Protein AF-A0A1W2FAH7-F1 (afdb_monomer)

Mean predicted aligned error: 12.22 Å

Solvent-accessible surface area (backbone atoms only — not comparable to full-atom values): 4706 Å² total; per-residue (Å²): 140,79,78,86,81,73,80,70,78,76,82,84,80,51,93,51,61,36,92,85,76,67,44,53,58,51,41,80,79,46,78,46,82,49,97,66,28,34,41,34,35,33,33,27,79,81,79,65,48,71,51,74,48,77,49,68,60,89,75,77,78,72,90,78,85,81,82,90,130

Nearest PDB structures (foldseek):
  4tlx-assembly1_D  TM=8.051E-01  e=8.647E-01  Kutzneria sp. 744
  4p78-assembly1_D  TM=7.030E-01  e=2.586E+00  Yersinia pestis
  7o1f-assembly1_A  TM=6.017E-01  e=2.758E+00  Thermochaetoides thermophila DSM 1495
  6d0q-assembly1_A  TM=4.786E-01  e=3.138E+00  Saccharomyces cerevisiae S288C
  7o1f-assembly2_F  TM=5.436E-01  e=5.978E+00  Thermochaetoides thermophila DSM 1495

Sequence (69 aa):
MTVIRRNGSVHQLQGILCPACGMNASMVKDSREIPGAVRRRRECVRCGGRWTTIESVRGFTRWRKGKKA

Secondary structure (DSSP, 8-state):
------------------TTT--S-EEEEEEEEETTEEEEEEEETTT--EEEEEEE-------------

Foldseek 3Di:
DDDDPPPPPQPLPQQDADPVPRDSQKHFPDWDDDVQWIKTWIAHPPPRDIDIDIGGPPDPPPPDDDDDD

Radius of gyration: 18.23 Å; Cα contacts (8 Å, |Δi|>4): 88; chains: 1; bounding box: 45×20×60 Å

pLDDT: mean 71.93, std 16.47, range [38.66, 89.56]

Structure (mmCIF, N/CA/C/O backbone):
data_AF-A0A1W2FAH7-F1
#
_entry.id   AF-A0A1W2FAH7-F1
#
loop_
_atom_site.group_PDB
_atom_site.id
_atom_site.type_symbol
_atom_site.label_atom_id
_atom_site.label_alt_id
_atom_site.label_comp_id
_atom_site.label_asym_id
_atom_site.label_entity_id
_atom_site.label_seq_id
_atom_site.pdbx_PDB_ins_code
_atom_site.Cartn_x
_atom_site.Cartn_y
_atom_site.Cartn_z
_atom_site.occupancy
_atom_site.B_iso_or_equiv
_atom_site.auth_seq_id
_atom_site.auth_comp_id
_atom_site.auth_asym_id
_atom_site.auth_atom_id
_atom_site.pdbx_PDB_model_num
ATOM 1 N N . MET A 1 1 ? 25.175 4.527 27.912 1.00 44.97 1 MET A N 1
ATOM 2 C CA . MET A 1 1 ? 23.705 4.667 28.041 1.00 44.97 1 MET A CA 1
ATOM 3 C C . MET A 1 1 ? 23.393 6.050 27.475 1.00 44.97 1 MET A C 1
ATOM 5 O O . MET A 1 1 ? 23.924 7.000 28.011 1.00 44.97 1 MET A O 1
ATOM 9 N N . THR A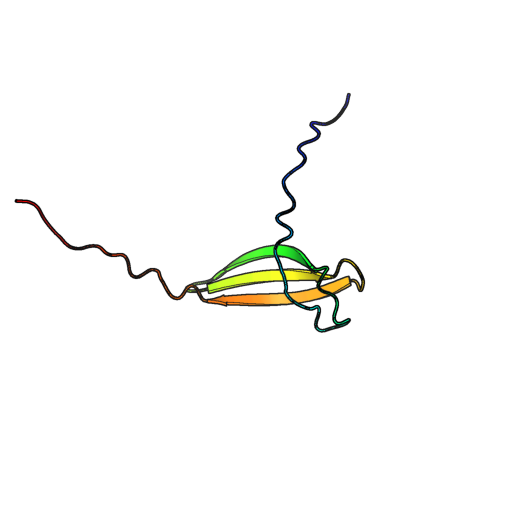 1 2 ? 22.743 6.289 26.339 1.00 38.66 2 THR A N 1
ATOM 10 C CA . THR A 1 2 ? 21.596 5.613 25.735 1.00 38.66 2 THR A CA 1
ATOM 11 C C . THR A 1 2 ? 21.429 6.161 24.308 1.00 38.66 2 THR A C 1
ATOM 13 O O . THR A 1 2 ? 21.595 7.352 24.080 1.00 38.66 2 THR A O 1
ATOM 16 N N . VAL A 1 3 ? 21.163 5.245 23.376 1.00 48.12 3 VAL A N 1
ATOM 17 C CA . VAL A 1 3 ? 20.640 5.371 22.002 1.00 48.12 3 VAL A CA 1
ATOM 18 C C . VAL A 1 3 ? 20.836 6.674 21.205 1.00 48.12 3 VAL A C 1
ATOM 20 O O . VAL A 1 3 ? 20.293 7.739 21.486 1.00 48.12 3 VAL A O 1
ATOM 23 N N . ILE A 1 4 ? 21.495 6.498 20.062 1.00 48.84 4 ILE A N 1
ATOM 24 C CA . ILE A 1 4 ? 21.478 7.383 18.901 1.00 48.84 4 ILE A CA 1
ATOM 25 C C . ILE A 1 4 ? 20.008 7.654 18.528 1.00 48.84 4 ILE A C 1
ATOM 27 O O . ILE A 1 4 ? 19.338 6.781 17.974 1.00 48.84 4 ILE A O 1
ATOM 31 N N . ARG A 1 5 ? 19.483 8.853 18.809 1.00 45.00 5 ARG A N 1
ATOM 32 C CA . ARG A 1 5 ? 18.190 9.310 18.270 1.00 45.00 5 ARG A CA 1
ATOM 33 C C . ARG A 1 5 ? 18.380 9.651 16.792 1.00 45.00 5 ARG A C 1
ATOM 35 O O . ARG A 1 5 ? 18.387 10.815 16.404 1.00 45.00 5 ARG A O 1
ATOM 42 N N . ARG A 1 6 ? 18.575 8.630 15.950 1.00 51.31 6 ARG A N 1
ATOM 43 C CA . ARG A 1 6 ? 18.401 8.768 14.502 1.00 51.31 6 ARG A CA 1
ATOM 44 C C . ARG A 1 6 ? 16.907 8.980 14.284 1.00 51.31 6 ARG A C 1
ATOM 46 O O . ARG A 1 6 ? 16.166 8.014 14.134 1.00 51.31 6 ARG A O 1
ATOM 53 N N . ASN A 1 7 ? 16.465 10.236 14.314 1.00 46.25 7 ASN A N 1
ATOM 54 C CA . ASN A 1 7 ? 15.185 10.634 13.738 1.00 46.25 7 ASN A CA 1
ATOM 55 C C . ASN A 1 7 ? 15.295 10.407 12.227 1.00 46.25 7 ASN A C 1
ATOM 57 O O . ASN A 1 7 ? 15.571 11.319 11.456 1.00 46.25 7 ASN A O 1
ATOM 61 N N . GLY A 1 8 ? 15.182 9.137 11.837 1.00 44.53 8 GLY A N 1
ATOM 62 C CA . GLY A 1 8 ? 15.042 8.710 10.464 1.00 44.53 8 GLY A CA 1
ATOM 63 C C . GLY A 1 8 ? 13.739 9.291 9.961 1.00 44.53 8 GLY A C 1
ATOM 64 O O . GLY A 1 8 ? 12.666 8.920 10.430 1.00 44.53 8 GLY A O 1
ATOM 65 N N . SER A 1 9 ? 13.882 10.245 9.055 1.00 48.75 9 SER A N 1
ATOM 66 C CA . SER A 1 9 ? 12.867 10.856 8.221 1.00 48.75 9 SER A CA 1
ATOM 67 C C . SER A 1 9 ? 11.804 9.826 7.843 1.00 48.75 9 SER A C 1
ATOM 69 O O . SER A 1 9 ? 11.987 9.028 6.921 1.00 48.75 9 SER A O 1
ATOM 71 N N . VAL A 1 10 ? 10.686 9.818 8.571 1.00 49.09 10 VAL A N 1
ATOM 72 C CA . VAL A 1 10 ? 9.478 9.142 8.114 1.00 49.09 10 VAL A CA 1
ATOM 73 C C . VAL A 1 10 ? 9.061 9.889 6.857 1.00 49.09 10 VAL A C 1
ATOM 75 O O . VAL A 1 10 ? 8.498 10.975 6.925 1.00 49.09 10 VAL A O 1
ATOM 78 N N . HIS A 1 11 ? 9.439 9.354 5.696 1.00 44.72 11 HIS A N 1
ATOM 79 C CA . HIS A 1 11 ? 8.964 9.788 4.387 1.00 44.72 11 HIS A CA 1
ATOM 80 C C . HIS A 1 11 ? 7.442 9.585 4.339 1.00 44.72 11 HIS A C 1
ATOM 82 O O . HIS A 1 11 ? 6.929 8.625 3.769 1.00 44.72 11 HIS A O 1
ATOM 88 N N . GLN A 1 12 ? 6.712 10.479 4.999 1.00 51.72 12 GLN A N 1
ATOM 89 C CA . GLN A 1 12 ? 5.268 10.481 5.141 1.00 51.72 12 GLN A CA 1
ATOM 90 C C . GLN A 1 12 ? 4.661 11.287 3.995 1.00 51.72 12 GLN A C 1
ATOM 92 O O . GLN A 1 12 ? 3.979 12.284 4.187 1.00 51.72 12 GLN A O 1
ATOM 97 N N . LEU A 1 13 ? 4.952 10.857 2.770 1.00 53.31 13 LEU A N 1
ATOM 98 C CA . LEU A 1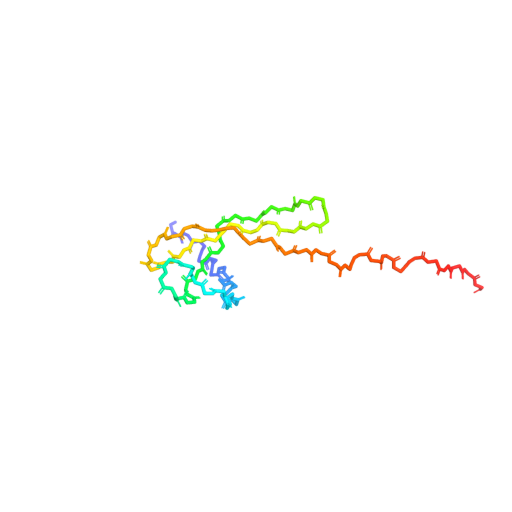 13 ? 4.320 11.368 1.557 1.00 53.31 13 LEU A CA 1
ATOM 99 C C . LEU A 1 13 ? 3.695 10.196 0.820 1.00 53.31 13 LEU A C 1
ATOM 101 O O . LEU A 1 13 ? 4.205 9.731 -0.194 1.00 53.31 13 LEU A O 1
ATOM 105 N N . GLN A 1 14 ? 2.607 9.663 1.366 1.00 56.53 14 GLN A N 1
ATOM 106 C CA . GLN A 1 14 ? 1.868 8.593 0.714 1.00 56.53 14 GLN A CA 1
ATOM 107 C C . GLN A 1 14 ? 0.365 8.818 0.856 1.00 56.53 14 GLN A C 1
ATOM 109 O O . GLN A 1 14 ? -0.303 8.205 1.684 1.00 56.53 14 GLN A O 1
ATOM 114 N N . GLY A 1 15 ? -0.150 9.699 -0.008 1.00 63.16 15 GLY A N 1
ATOM 115 C CA . GLY A 1 15 ? -1.571 9.977 -0.231 1.00 63.16 15 GLY A CA 1
ATOM 116 C C . GLY A 1 15 ? -2.313 8.817 -0.900 1.00 63.16 15 GLY A C 1
ATOM 117 O O . GLY A 1 15 ? -2.927 8.990 -1.945 1.00 63.16 15 GLY A O 1
ATOM 118 N N . ILE A 1 16 ? -2.234 7.626 -0.308 1.00 76.44 16 ILE A N 1
ATOM 119 C CA . ILE A 1 16 ? -3.035 6.466 -0.692 1.00 76.44 16 ILE A CA 1
ATOM 120 C C . ILE A 1 16 ? -4.033 6.206 0.431 1.00 76.44 16 I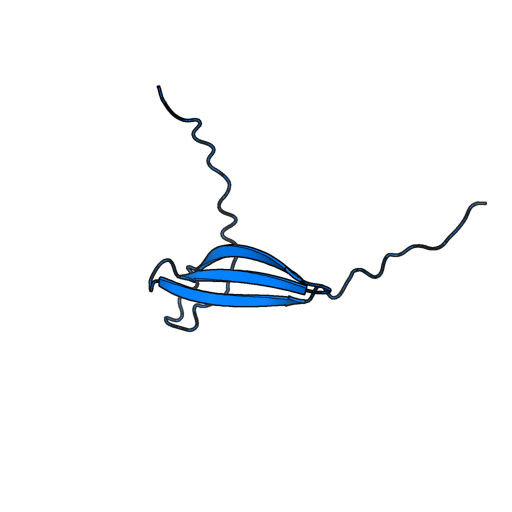LE A C 1
ATOM 122 O O . ILE A 1 16 ? -3.659 6.048 1.596 1.00 76.44 16 ILE A O 1
ATOM 126 N N . LEU A 1 17 ? -5.314 6.230 0.079 1.00 82.38 17 LEU A N 1
ATOM 127 C CA . LEU A 1 17 ? -6.403 6.003 1.018 1.00 82.38 17 LEU A CA 1
ATOM 128 C C . LEU A 1 17 ? -6.444 4.520 1.391 1.00 82.38 17 LEU A C 1
ATOM 130 O O . LEU A 1 17 ? -6.304 3.641 0.540 1.00 82.38 17 LEU A O 1
ATOM 134 N N . CYS A 1 18 ? -6.627 4.246 2.679 1.00 86.44 18 CYS A N 1
ATOM 135 C CA . CYS A 1 18 ? -6.835 2.901 3.184 1.00 86.44 18 CYS A CA 1
ATOM 136 C C . CYS A 1 18 ? -8.135 2.321 2.603 1.00 86.44 18 CYS A C 1
ATOM 138 O O . CYS A 1 18 ? -9.195 2.889 2.866 1.00 86.44 18 CYS A O 1
ATOM 140 N N . PRO A 1 19 ? -8.112 1.171 1.906 1.00 82.88 19 PRO A N 1
ATOM 141 C CA . PRO A 1 19 ? -9.335 0.550 1.396 1.00 82.88 19 PRO A CA 1
ATOM 142 C C . PRO A 1 19 ? -10.263 0.044 2.511 1.00 82.88 19 PRO A C 1
ATOM 144 O O . PRO A 1 19 ? -11.446 -0.152 2.272 1.00 82.88 19 PRO A O 1
ATOM 147 N N . ALA A 1 20 ? -9.750 -0.156 3.729 1.00 85.06 20 ALA A N 1
ATOM 148 C CA . ALA A 1 20 ? -10.547 -0.641 4.854 1.00 85.06 20 ALA A CA 1
ATOM 149 C C . ALA A 1 20 ? -11.248 0.476 5.648 1.00 85.06 20 ALA A C 1
ATOM 151 O O . ALA A 1 20 ? -12.276 0.222 6.261 1.00 85.06 20 ALA A O 1
ATOM 152 N N . CYS A 1 21 ? -10.693 1.693 5.695 1.00 88.00 21 CYS A N 1
ATOM 153 C CA . CYS 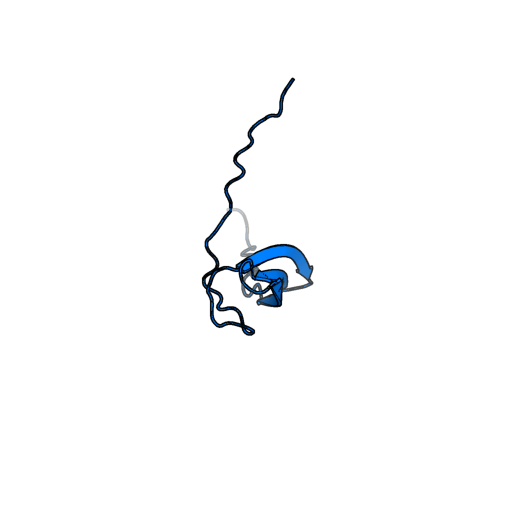A 1 21 ? -11.230 2.768 6.547 1.00 88.00 21 CYS A CA 1
ATOM 154 C C . CYS A 1 21 ? -11.234 4.165 5.913 1.00 88.00 21 CYS A C 1
ATOM 156 O O . CYS A 1 21 ? -11.613 5.125 6.572 1.00 88.00 21 CYS A O 1
ATOM 158 N N . GLY A 1 22 ? -10.771 4.317 4.670 1.00 83.25 22 GLY A N 1
ATOM 159 C CA . GLY A 1 22 ? -10.765 5.594 3.950 1.00 83.25 22 GLY A CA 1
ATOM 160 C C . GLY A 1 22 ? -9.719 6.613 4.415 1.00 83.25 22 GLY A C 1
ATOM 161 O O . GLY A 1 22 ? -9.643 7.697 3.854 1.00 83.25 22 GLY A O 1
ATOM 162 N N . MET A 1 23 ? -8.882 6.299 5.409 1.00 83.25 23 MET A N 1
ATOM 163 C CA . MET A 1 23 ? -7.880 7.240 5.929 1.00 83.25 23 MET A CA 1
ATOM 164 C C . MET A 1 23 ? -6.575 7.215 5.124 1.00 83.25 23 MET A C 1
ATOM 166 O O . MET A 1 23 ? -6.107 6.160 4.704 1.00 83.25 23 MET A O 1
ATOM 170 N N . ASN A 1 24 ? -5.919 8.368 5.004 1.00 81.25 24 ASN A N 1
ATOM 171 C CA . ASN A 1 24 ? -4.618 8.558 4.338 1.00 81.25 24 ASN A CA 1
ATOM 172 C C . ASN A 1 24 ? -3.406 8.294 5.265 1.00 81.25 24 ASN A C 1
ATOM 174 O O . ASN A 1 24 ? -2.257 8.525 4.895 1.00 81.25 24 ASN A O 1
ATOM 178 N N . ALA A 1 25 ? -3.642 7.749 6.462 1.00 78.12 25 ALA A N 1
ATOM 179 C CA . ALA A 1 25 ? -2.608 7.370 7.424 1.00 78.12 25 ALA A CA 1
ATOM 180 C C . ALA A 1 25 ? -2.153 5.910 7.219 1.00 78.12 25 ALA A C 1
ATOM 182 O O . ALA A 1 25 ? -2.541 5.006 7.969 1.00 78.12 25 ALA A O 1
ATOM 183 N N . SER A 1 26 ? -1.339 5.674 6.186 1.00 83.81 26 SER A N 1
ATOM 184 C CA . SER A 1 26 ? -0.719 4.370 5.915 1.00 83.81 26 SER A CA 1
ATOM 185 C C . SER A 1 26 ? 0.804 4.444 5.933 1.00 83.81 26 SER A C 1
ATOM 187 O O . SER A 1 26 ? 1.393 5.440 5.524 1.00 83.81 26 SER A O 1
ATOM 189 N N . MET A 1 27 ? 1.442 3.388 6.436 1.00 82.88 27 MET A N 1
ATOM 190 C CA . MET A 1 27 ? 2.893 3.288 6.570 1.00 82.88 27 MET A CA 1
ATOM 191 C C . MET A 1 27 ? 3.421 2.123 5.734 1.00 82.88 27 MET A C 1
ATOM 193 O O . MET A 1 27 ? 2.878 1.017 5.791 1.00 82.88 27 MET A O 1
ATOM 197 N N . VAL A 1 28 ? 4.502 2.343 4.980 1.00 83.94 28 VAL A N 1
ATOM 198 C CA . VAL A 1 28 ? 5.208 1.257 4.281 1.00 83.94 28 VAL A CA 1
ATOM 199 C C . VAL A 1 28 ? 5.921 0.386 5.305 1.00 83.94 28 VAL A C 1
ATOM 201 O O . VAL A 1 28 ? 6.746 0.871 6.072 1.00 83.94 28 VAL A O 1
ATOM 204 N N . LYS A 1 29 ? 5.622 -0.910 5.297 1.00 84.94 29 LYS A N 1
ATOM 205 C CA . LYS A 1 29 ? 6.292 -1.909 6.139 1.00 84.94 29 LYS A CA 1
ATOM 206 C C . LYS A 1 29 ? 7.364 -2.681 5.392 1.00 84.94 29 LYS A C 1
ATOM 208 O O . LYS A 1 29 ? 8.316 -3.133 6.008 1.00 84.94 29 LYS A O 1
ATOM 213 N N . ASP A 1 30 ? 7.158 -2.900 4.099 1.00 82.62 30 ASP A N 1
ATOM 214 C CA . ASP A 1 30 ? 8.042 -3.720 3.277 1.00 82.62 30 ASP A CA 1
ATOM 215 C C . ASP A 1 30 ? 8.021 -3.194 1.841 1.00 82.62 30 ASP A C 1
ATOM 217 O O . ASP A 1 30 ? 6.971 -2.801 1.325 1.00 82.62 30 ASP A O 1
ATOM 221 N N . SER A 1 31 ? 9.183 -3.153 1.204 1.00 83.81 31 SER A N 1
ATOM 222 C CA . SER A 1 31 ? 9.348 -2.728 -0.181 1.00 83.81 31 SER A CA 1
ATOM 223 C C . SER A 1 31 ? 10.166 -3.781 -0.900 1.00 83.81 31 SER A C 1
ATOM 225 O O . SER A 1 31 ? 11.291 -4.053 -0.493 1.00 83.81 31 SER A O 1
ATOM 227 N N . ARG A 1 32 ? 9.612 -4.359 -1.964 1.00 87.44 32 ARG A N 1
ATOM 228 C CA . ARG A 1 32 ? 10.296 -5.343 -2.801 1.00 87.44 32 ARG A CA 1
ATOM 229 C C 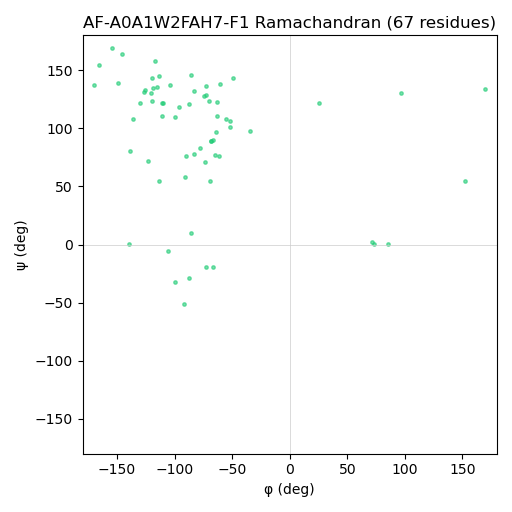. ARG A 1 32 ? 10.249 -4.896 -4.244 1.00 87.44 32 ARG A C 1
ATOM 231 O O . ARG A 1 32 ? 9.192 -4.534 -4.758 1.00 87.44 32 ARG A O 1
ATOM 238 N N . GLU A 1 33 ? 11.391 -4.956 -4.895 1.00 87.19 33 GLU A N 1
ATOM 239 C CA . GLU A 1 33 ? 11.487 -4.753 -6.330 1.00 87.19 33 GLU A CA 1
ATOM 240 C C . GLU A 1 33 ? 11.156 -6.075 -7.026 1.00 87.19 33 GLU A C 1
ATOM 242 O O . GLU A 1 33 ? 11.616 -7.142 -6.621 1.00 87.19 33 GLU A O 1
ATOM 247 N N . ILE A 1 34 ? 10.294 -6.006 -8.035 1.00 86.81 34 ILE A N 1
ATOM 248 C CA . ILE A 1 34 ? 9.958 -7.116 -8.924 1.00 86.81 34 ILE A CA 1
ATOM 249 C C . ILE A 1 34 ? 10.399 -6.740 -10.347 1.00 86.81 34 ILE A C 1
ATOM 251 O O . ILE A 1 34 ? 10.557 -5.554 -10.645 1.00 86.81 34 ILE A O 1
ATOM 255 N N . PRO A 1 35 ? 10.617 -7.704 -11.255 1.00 84.69 35 PRO A N 1
ATOM 256 C CA . PRO A 1 35 ? 11.027 -7.392 -12.622 1.00 84.69 35 PRO A CA 1
ATOM 257 C C . PRO A 1 35 ? 10.036 -6.426 -13.299 1.00 84.69 35 PRO A C 1
ATOM 259 O O . PRO A 1 35 ? 8.906 -6.796 -13.604 1.00 84.69 35 PRO A O 1
ATOM 262 N N . GLY A 1 36 ? 10.445 -5.167 -13.494 1.00 84.25 36 GLY A N 1
ATOM 263 C CA . GLY A 1 36 ? 9.636 -4.118 -14.133 1.00 84.25 36 GLY A CA 1
ATOM 264 C C . GLY A 1 36 ? 8.660 -3.348 -13.227 1.00 84.25 36 GLY A C 1
ATOM 265 O O . GLY A 1 36 ? 7.969 -2.449 -13.711 1.00 84.25 36 GLY A O 1
ATOM 266 N N . ALA A 1 37 ? 8.591 -3.637 -11.925 1.00 86.38 37 ALA A N 1
ATOM 267 C CA . ALA A 1 37 ? 7.706 -2.924 -11.002 1.00 86.38 37 ALA A CA 1
ATOM 268 C C . ALA A 1 37 ? 8.214 -2.956 -9.554 1.00 86.38 37 ALA A C 1
ATOM 270 O O . ALA A 1 37 ? 9.121 -3.696 -9.193 1.00 86.38 37 ALA A O 1
ATOM 271 N N . VAL A 1 38 ? 7.611 -2.155 -8.686 1.00 86.56 38 VAL A N 1
ATOM 272 C CA . VAL A 1 38 ? 7.914 -2.131 -7.257 1.00 86.56 38 VAL A CA 1
ATOM 273 C C . VAL A 1 38 ? 6.657 -2.483 -6.482 1.00 86.56 38 VAL A C 1
ATOM 275 O O . VAL A 1 38 ? 5.624 -1.827 -6.606 1.00 86.56 38 VAL A O 1
ATOM 278 N N . ARG A 1 39 ? 6.744 -3.520 -5.649 1.00 88.31 39 ARG A N 1
ATOM 279 C CA . ARG A 1 39 ? 5.682 -3.919 -4.730 1.00 88.31 39 ARG A CA 1
ATOM 280 C C . ARG A 1 39 ? 5.960 -3.326 -3.352 1.00 88.31 39 ARG A C 1
ATOM 282 O O . ARG A 1 39 ? 6.950 -3.662 -2.708 1.00 88.31 39 ARG A O 1
ATOM 289 N N . ARG A 1 40 ? 5.060 -2.479 -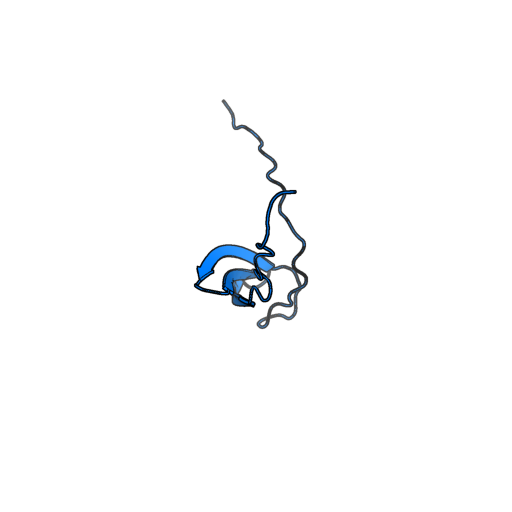2.856 1.00 88.56 40 ARG A N 1
ATOM 290 C CA . ARG A 1 40 ? 5.131 -1.899 -1.505 1.00 88.56 40 ARG A CA 1
ATOM 291 C C . ARG A 1 40 ? 4.016 -2.479 -0.641 1.00 88.56 40 ARG A C 1
ATOM 293 O O . ARG A 1 40 ? 2.846 -2.345 -0.986 1.00 88.56 40 ARG A O 1
ATOM 300 N N . ARG A 1 41 ? 4.347 -3.111 0.487 1.00 89.56 41 ARG A N 1
ATOM 301 C CA . ARG A 1 41 ? 3.38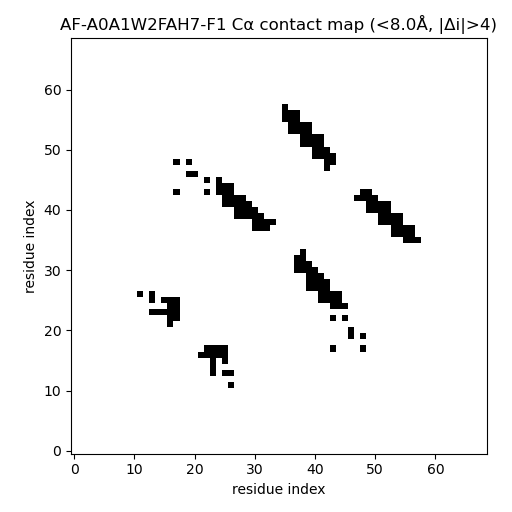0 -3.534 1.512 1.00 89.56 41 ARG A CA 1
ATOM 302 C C . ARG A 1 41 ? 3.157 -2.390 2.493 1.00 89.56 41 ARG A C 1
ATOM 304 O O . ARG A 1 41 ? 4.100 -1.945 3.148 1.00 89.56 41 ARG A O 1
ATOM 311 N N . ARG A 1 42 ? 1.913 -1.940 2.605 1.00 88.94 42 ARG A N 1
ATOM 312 C CA . ARG A 1 42 ? 1.472 -0.828 3.449 1.00 88.94 42 ARG A CA 1
ATOM 313 C C . ARG A 1 42 ? 0.553 -1.347 4.559 1.00 88.94 42 ARG A C 1
ATOM 315 O O . ARG A 1 42 ? -0.195 -2.299 4.349 1.00 88.94 42 ARG A O 1
ATOM 322 N N . GLU A 1 43 ? 0.635 -0.740 5.737 1.00 87.50 43 GLU A N 1
ATOM 323 C CA . GLU A 1 43 ? -0.225 -1.012 6.895 1.00 87.50 43 GLU A CA 1
ATOM 324 C C . GLU A 1 43 ? -0.842 0.304 7.384 1.00 87.50 43 GLU A C 1
ATOM 326 O O . GLU A 1 43 ? -0.136 1.302 7.548 1.00 87.50 43 GLU A O 1
ATOM 331 N N . CYS A 1 44 ? -2.157 0.330 7.603 1.00 88.19 44 CYS A N 1
ATOM 332 C CA . CYS A 1 44 ? -2.834 1.483 8.182 1.00 88.19 44 CYS A CA 1
ATOM 333 C C . CYS A 1 44 ? -2.505 1.599 9.667 1.00 88.19 44 CYS A C 1
ATOM 335 O O . CYS A 1 44 ? -2.735 0.667 10.433 1.00 88.19 44 CYS A O 1
ATOM 337 N N . VAL A 1 45 ? -2.070 2.785 10.086 1.00 83.94 45 VAL A N 1
ATOM 338 C CA . VAL A 1 45 ? -1.765 3.072 11.496 1.00 83.94 45 VAL A CA 1
ATOM 339 C C . VAL A 1 45 ? -3.045 3.182 12.340 1.00 83.94 45 VAL A C 1
ATOM 341 O O . VAL A 1 45 ? -3.000 3.046 13.555 1.00 83.94 45 VAL A O 1
ATOM 344 N N . ARG A 1 46 ? -4.203 3.411 11.705 1.00 84.69 46 ARG A N 1
ATOM 345 C CA . ARG A 1 46 ? -5.494 3.601 12.387 1.00 84.69 46 ARG A CA 1
ATOM 346 C C . ARG A 1 46 ? -6.271 2.299 12.563 1.00 84.69 46 ARG A C 1
ATOM 348 O O . ARG A 1 46 ? -6.707 2.014 13.667 1.00 84.69 46 ARG A O 1
ATOM 355 N N . CYS A 1 47 ? -6.458 1.528 11.489 1.00 88.88 47 CYS A N 1
ATOM 356 C CA . CYS A 1 47 ? -7.257 0.296 11.530 1.00 88.88 47 CYS A CA 1
ATOM 357 C C . CYS A 1 47 ? -6.430 -0.998 11.494 1.00 88.88 47 CYS A C 1
ATOM 359 O O . CYS A 1 47 ? -7.006 -2.077 11.560 1.00 88.88 47 CYS A O 1
ATOM 361 N N . GLY A 1 48 ? -5.106 -0.927 11.315 1.00 85.19 48 GLY A N 1
ATOM 362 C CA . GLY A 1 48 ? -4.255 -2.115 11.166 1.00 85.19 48 GLY A CA 1
ATOM 363 C C . GLY A 1 48 ? -4.421 -2.862 9.836 1.00 85.19 48 GLY A C 1
ATOM 364 O O . GLY A 1 48 ? -3.768 -3.881 9.619 1.00 85.19 48 GLY A O 1
ATOM 365 N N . GLY A 1 49 ? -5.267 -2.365 8.924 1.00 84.94 49 GLY A N 1
ATOM 366 C CA . GLY A 1 49 ? -5.478 -2.960 7.606 1.00 84.94 49 GLY A CA 1
ATOM 367 C C . GLY A 1 49 ? -4.186 -2.995 6.791 1.00 84.94 49 GLY A C 1
ATOM 368 O O . GLY A 1 49 ? -3.424 -2.029 6.785 1.00 84.94 49 GLY A O 1
ATOM 369 N N . ARG A 1 50 ? -3.931 -4.104 6.095 1.00 87.69 50 ARG A N 1
ATOM 370 C CA . ARG A 1 50 ? -2.717 -4.318 5.293 1.00 87.69 50 ARG A CA 1
ATOM 371 C C . ARG A 1 50 ? -3.071 -4.434 3.819 1.00 87.69 50 ARG A C 1
ATOM 373 O O . ARG A 1 50 ? -3.992 -5.163 3.468 1.00 87.69 50 ARG A O 1
ATOM 380 N N . TRP A 1 51 ? -2.317 -3.764 2.955 1.00 86.50 51 TRP A N 1
ATOM 381 C CA . TRP A 1 51 ? -2.481 -3.864 1.502 1.00 86.50 51 TRP A CA 1
ATOM 382 C C . TRP A 1 51 ? -1.144 -3.755 0.778 1.00 86.50 51 TRP A C 1
ATOM 384 O O . TRP A 1 51 ? -0.134 -3.340 1.347 1.00 86.50 51 TRP A O 1
ATOM 394 N N . THR A 1 52 ? -1.116 -4.147 -0.494 1.00 85.50 52 THR A N 1
ATOM 395 C CA . THR A 1 52 ? 0.078 -4.028 -1.336 1.00 85.50 52 THR A CA 1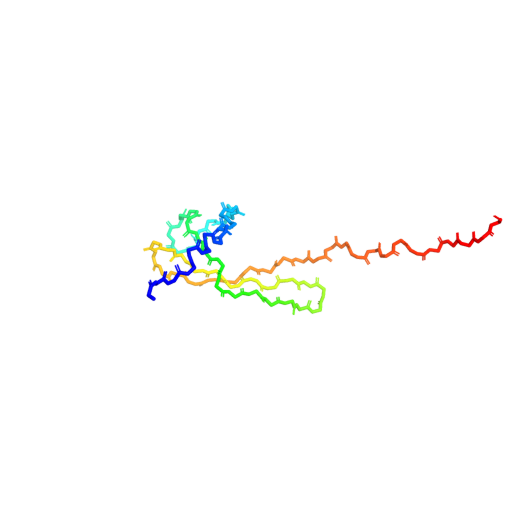
ATOM 396 C C . THR A 1 52 ? -0.206 -3.167 -2.548 1.00 85.50 52 THR A C 1
ATOM 398 O O . THR A 1 52 ? -1.181 -3.411 -3.249 1.00 85.50 52 THR A O 1
ATOM 401 N N . THR A 1 53 ? 0.657 -2.192 -2.813 1.00 84.62 53 THR A N 1
ATOM 402 C CA . THR A 1 53 ? 0.603 -1.363 -4.019 1.00 84.62 53 THR A CA 1
ATOM 403 C C . THR A 1 53 ? 1.685 -1.816 -4.983 1.00 84.62 53 THR A C 1
ATOM 405 O O . THR A 1 53 ? 2.804 -2.116 -4.561 1.00 84.62 53 THR A O 1
ATOM 408 N N . ILE A 1 54 ? 1.342 -1.896 -6.266 1.00 85.00 54 ILE A N 1
ATOM 409 C CA . ILE A 1 54 ? 2.280 -2.227 -7.335 1.00 85.00 54 ILE A CA 1
ATOM 410 C C . ILE A 1 54 ? 2.466 -0.960 -8.159 1.00 85.00 54 ILE A C 1
ATOM 412 O O . ILE A 1 54 ? 1.546 -0.504 -8.832 1.00 85.00 54 ILE A O 1
ATOM 416 N N . GLU A 1 55 ? 3.650 -0.37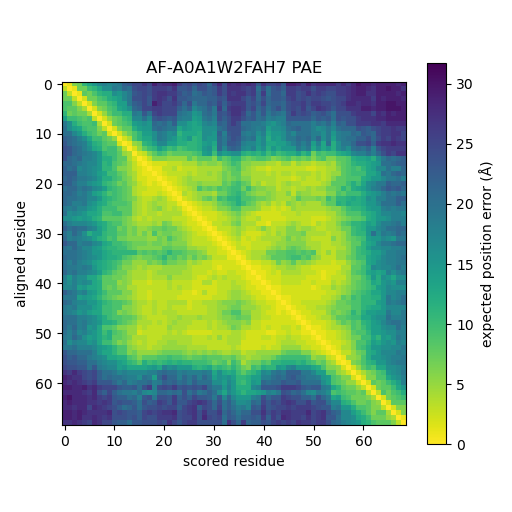7 -8.075 1.00 81.69 55 GLU A N 1
ATOM 417 C CA . GLU A 1 55 ? 4.042 0.792 -8.853 1.00 81.69 55 GLU A CA 1
ATOM 418 C C . GLU A 1 55 ? 4.887 0.288 -10.028 1.00 81.69 55 GLU A C 1
ATOM 420 O O . GLU A 1 55 ? 5.981 -0.237 -9.837 1.00 81.69 55 GLU A O 1
ATOM 425 N N . SER A 1 56 ? 4.353 0.354 -11.250 1.00 78.12 56 SER A N 1
ATOM 426 C CA . SER A 1 56 ? 5.087 -0.085 -12.446 1.00 78.12 56 SER A CA 1
ATOM 427 C C . SER A 1 56 ? 6.153 0.944 -12.814 1.00 78.12 56 SER A C 1
ATOM 429 O O . SER A 1 56 ? 5.833 2.119 -12.989 1.00 78.12 56 SER A O 1
ATOM 431 N N . VAL A 1 57 ? 7.403 0.514 -12.995 1.00 69.69 57 VAL A N 1
ATOM 432 C CA . VAL A 1 57 ? 8.491 1.401 -13.431 1.00 69.69 57 VAL A CA 1
ATOM 433 C C . VAL A 1 57 ? 8.424 1.515 -14.952 1.00 69.69 57 VAL A C 1
ATOM 435 O O . VAL A 1 57 ? 9.165 0.869 -15.691 1.00 69.69 57 VAL A O 1
ATOM 438 N N . ARG A 1 58 ? 7.486 2.324 -15.454 1.00 63.66 58 ARG A N 1
ATOM 439 C CA . ARG A 1 58 ? 7.462 2.707 -16.870 1.00 63.66 58 ARG A CA 1
ATOM 440 C C . ARG A 1 58 ? 8.512 3.788 -17.092 1.00 63.66 58 ARG A C 1
ATOM 442 O O . ARG A 1 58 ? 8.199 4.968 -17.042 1.00 63.66 58 ARG A O 1
ATOM 449 N N . GLY A 1 59 ? 9.767 3.393 -17.288 1.00 63.53 59 GLY A N 1
ATOM 450 C CA . GLY A 1 59 ? 10.809 4.365 -17.620 1.00 63.53 59 GLY A CA 1
ATOM 451 C C . GLY A 1 59 ? 12.212 3.990 -17.183 1.00 63.53 59 GLY A C 1
ATOM 452 O O . GLY A 1 59 ? 12.877 4.785 -16.534 1.00 63.53 59 GLY A O 1
ATOM 453 N N . PHE A 1 60 ? 12.697 2.817 -17.584 1.00 52.91 60 PHE A N 1
ATOM 454 C CA . PHE A 1 60 ? 14.135 2.665 -17.809 1.00 52.91 60 PHE A CA 1
ATOM 455 C C . PHE A 1 60 ? 14.396 2.436 -19.297 1.00 52.91 60 PHE A C 1
ATOM 457 O O . PHE A 1 60 ? 15.032 1.469 -19.709 1.00 52.91 60 PHE A O 1
ATOM 464 N N . THR A 1 61 ? 13.910 3.342 -20.149 1.00 53.78 61 THR A N 1
ATOM 465 C CA . THR A 1 61 ? 14.574 3.549 -21.437 1.00 53.78 61 THR A CA 1
ATOM 466 C C . THR A 1 61 ? 15.922 4.176 -21.128 1.00 53.78 61 THR A C 1
ATOM 468 O O . THR A 1 61 ? 16.068 5.390 -21.025 1.00 53.78 61 THR A O 1
ATOM 471 N N . ARG A 1 62 ? 16.910 3.305 -20.919 1.00 56.59 62 ARG A N 1
ATOM 472 C CA . ARG A 1 62 ? 18.326 3.640 -20.919 1.00 56.59 62 ARG A CA 1
ATOM 473 C C . ARG A 1 62 ? 18.605 4.398 -22.212 1.00 56.59 62 ARG A C 1
ATOM 475 O O . ARG A 1 62 ? 18.748 3.785 -23.268 1.00 56.59 62 ARG A O 1
ATOM 482 N N . TRP A 1 63 ? 18.695 5.720 -22.138 1.00 56.59 63 TRP A N 1
ATOM 483 C CA . TRP A 1 63 ? 19.274 6.499 -23.219 1.00 56.59 63 TRP A CA 1
ATOM 484 C C . TRP A 1 63 ? 20.763 6.141 -23.277 1.00 56.59 63 TRP A C 1
ATOM 486 O O . TRP A 1 63 ? 21.600 6.677 -22.556 1.00 56.59 63 TRP A O 1
ATOM 496 N N . ARG A 1 64 ? 21.092 5.115 -24.062 1.00 65.25 64 ARG A N 1
ATOM 497 C CA . ARG A 1 64 ? 22.462 4.817 -24.471 1.00 65.25 64 ARG A CA 1
ATOM 498 C C . ARG A 1 64 ? 22.486 4.484 -25.949 1.00 65.25 64 ARG A C 1
ATOM 500 O O . ARG A 1 64 ? 22.079 3.394 -26.339 1.00 65.25 64 ARG A O 1
ATOM 507 N N . LYS A 1 65 ? 23.041 5.425 -26.711 1.00 51.09 65 LYS A N 1
ATOM 508 C CA . LYS A 1 65 ? 23.908 5.309 -27.903 1.00 51.09 65 LYS A CA 1
ATOM 509 C C . LYS A 1 65 ? 23.997 6.733 -28.478 1.00 51.09 65 LYS A C 1
ATOM 511 O O . LYS A 1 65 ? 22.974 7.386 -28.559 1.00 51.09 65 LYS A O 1
ATOM 516 N N . GLY A 1 66 ? 25.132 7.299 -28.866 1.00 53.41 66 GLY A N 1
ATOM 517 C CA . GLY A 1 66 ? 26.492 6.814 -29.080 1.00 53.41 66 GLY A CA 1
ATOM 518 C C . GLY A 1 66 ? 27.424 8.035 -29.171 1.00 53.41 66 GLY A C 1
ATOM 519 O O . GLY A 1 66 ? 26.955 9.152 -29.319 1.00 53.41 66 GLY A O 1
ATOM 520 N N . LYS A 1 67 ? 28.705 7.869 -28.844 1.00 56.75 67 LYS A N 1
ATOM 521 C CA . LYS A 1 67 ? 29.835 7.672 -29.776 1.00 56.75 67 LYS A CA 1
ATOM 522 C C . LYS A 1 67 ? 30.558 8.996 -30.057 1.00 56.75 67 LYS A C 1
ATOM 524 O O . LYS A 1 67 ? 29.947 10.007 -30.353 1.00 56.75 67 LYS A O 1
ATOM 529 N N . LYS A 1 68 ? 31.876 8.902 -29.904 1.00 52.91 68 LYS A N 1
ATOM 530 C CA . LYS A 1 68 ? 32.910 9.913 -30.098 1.00 52.91 68 LYS A CA 1
ATOM 531 C C . LYS A 1 68 ? 32.780 10.648 -31.439 1.00 52.91 68 LYS A C 1
ATOM 533 O O . LYS A 1 68 ? 32.521 9.990 -32.447 1.00 52.91 68 LYS A O 1
ATOM 538 N N . ALA A 1 69 ? 33.085 11.939 -31.422 1.00 51.72 69 ALA A N 1
ATOM 539 C CA . ALA A 1 69 ? 33.909 12.597 -32.429 1.00 51.72 69 ALA A CA 1
ATOM 540 C C . ALA A 1 69 ? 35.000 13.347 -31.658 1.00 51.72 69 ALA A C 1
ATOM 542 O O . ALA A 1 69 ? 34.633 13.991 -30.648 1.00 51.72 69 ALA A O 1
#